Protein AF-A0A9Q0FSE6-F1 (afdb_monomer)

Solvent-accessible surface area (backbone atoms only — not comparable to full-atom values): 4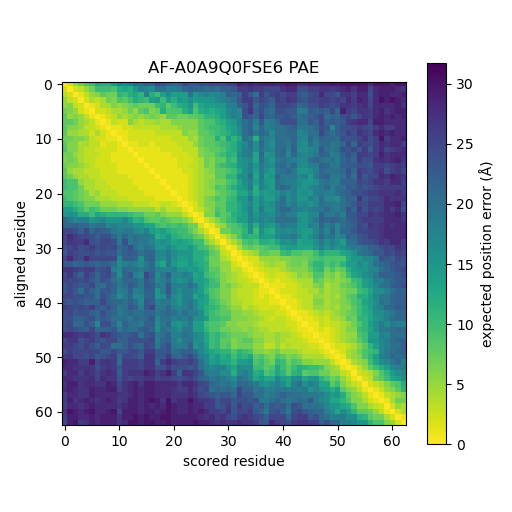282 Å² total; per-residue (Å²): 118,68,66,62,56,53,53,50,54,52,49,54,51,50,51,55,51,50,56,52,50,55,73,68,44,85,65,67,83,79,61,71,57,97,79,38,64,63,41,71,74,73,42,78,91,55,94,86,66,79,90,72,89,73,86,65,89,72,86,71,90,74,125

Organism: NCBI:txid218843

Radius of gyration: 22.54 Å; Cα contacts (8 Å, |Δi|>4): 7; chains: 1; bounding box: 52×51×28 Å

Mean predicted aligned error: 15.32 Å

pLDDT: mean 76.32, std 10.62, range [54.94, 94.25]

Secondary structure (DSSP, 8-state):
-HHHHHHHHHHHHHHHHHHHHHHH--S-TT---TT-HHHHHH-S--TT---------------

Structure (mmCIF, N/CA/C/O backbone):
data_AF-A0A9Q0FSE6-F1
#
_entry.id   AF-A0A9Q0FSE6-F1
#
loop_
_atom_site.group_PDB
_atom_site.id
_atom_site.type_symbol
_atom_site.label_atom_id
_atom_site.label_alt_id
_atom_site.label_comp_id
_atom_site.label_asym_id
_atom_site.label_entity_id
_atom_site.label_seq_id
_atom_site.pdbx_PDB_ins_code
_atom_site.Cartn_x
_atom_site.Cartn_y
_atom_site.Cartn_z
_atom_site.occupancy
_atom_site.B_iso_or_equiv
_atom_site.auth_seq_id
_atom_site.auth_comp_id
_atom_site.auth_asym_id
_atom_site.auth_atom_id
_atom_site.pdbx_PDB_model_num
ATOM 1 N N . MET A 1 1 ? 30.425 7.456 -17.247 1.00 55.88 1 MET A N 1
ATOM 2 C CA . MET A 1 1 ? 30.082 6.812 -15.958 1.00 55.88 1 MET A CA 1
ATOM 3 C C . MET A 1 1 ? 29.659 7.809 -14.872 1.00 55.88 1 MET A C 1
ATOM 5 O O . MET A 1 1 ? 29.121 7.373 -13.869 1.00 55.88 1 MET A O 1
ATOM 9 N N . GLU A 1 2 ? 29.803 9.127 -15.064 1.00 59.81 2 GLU A N 1
ATOM 10 C CA . GLU A 1 2 ? 29.347 10.139 -14.084 1.00 59.81 2 GLU A CA 1
ATOM 11 C C . GLU A 1 2 ? 27.816 10.237 -13.971 1.00 59.81 2 GLU A C 1
ATOM 13 O O . GLU A 1 2 ? 27.278 10.415 -12.882 1.00 59.81 2 GLU A O 1
ATOM 18 N N . TYR A 1 3 ? 27.098 10.024 -1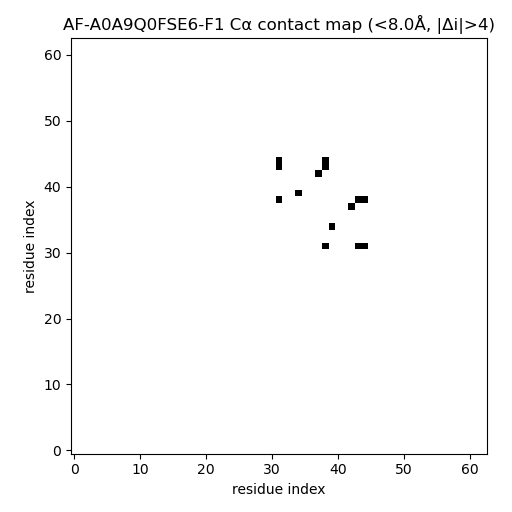5.078 1.00 60.44 3 TYR A N 1
ATOM 19 C CA . TYR A 1 3 ? 25.633 10.057 -15.094 1.00 60.44 3 TYR A CA 1
ATOM 20 C C . TYR A 1 3 ? 24.996 8.953 -14.240 1.00 60.44 3 TYR A C 1
ATOM 22 O O . TYR A 1 3 ? 24.029 9.220 -13.538 1.00 60.44 3 TYR A O 1
ATOM 30 N N . GLN A 1 4 ? 25.551 7.736 -14.233 1.00 60.16 4 GLN A N 1
ATOM 31 C CA . GLN A 1 4 ? 25.025 6.649 -13.394 1.00 60.16 4 GLN A CA 1
ATOM 32 C C . GLN A 1 4 ? 25.166 6.965 -11.902 1.00 60.16 4 GLN A C 1
ATOM 34 O O . GLN A 1 4 ? 24.258 6.678 -11.133 1.00 60.16 4 GLN A O 1
ATOM 39 N N . HIS A 1 5 ? 26.265 7.606 -11.501 1.00 64.19 5 HIS A N 1
ATOM 40 C CA . HIS A 1 5 ? 26.495 7.977 -10.106 1.00 64.19 5 HIS A CA 1
ATOM 41 C C . HIS A 1 5 ? 25.546 9.096 -9.641 1.00 64.19 5 HIS A C 1
ATOM 43 O O . HIS A 1 5 ? 25.063 9.070 -8.513 1.00 64.19 5 HIS A O 1
ATOM 49 N N . CYS A 1 6 ? 25.237 10.048 -10.528 1.00 71.81 6 CYS A N 1
ATOM 50 C CA . CYS A 1 6 ? 24.296 11.136 -10.254 1.00 71.81 6 CYS A CA 1
ATOM 51 C C . CYS A 1 6 ? 22.852 10.624 -10.088 1.00 71.81 6 CYS A C 1
ATOM 53 O O . CYS A 1 6 ? 22.168 10.988 -9.135 1.00 71.81 6 CYS A O 1
ATOM 55 N N . TRP A 1 7 ? 22.421 9.704 -10.958 1.00 76.56 7 TRP A N 1
ATOM 56 C CA . TRP A 1 7 ? 21.092 9.085 -10.884 1.00 76.56 7 TRP A CA 1
ATOM 57 C C . TRP A 1 7 ? 20.901 8.213 -9.638 1.00 76.56 7 TRP A C 1
ATOM 59 O O . TRP A 1 7 ? 19.830 8.223 -9.038 1.00 76.56 7 TRP A O 1
ATOM 69 N N . VAL A 1 8 ? 21.934 7.476 -9.221 1.00 82.56 8 VAL A N 1
ATOM 70 C CA . VAL A 1 8 ? 21.876 6.668 -7.991 1.00 82.56 8 VAL A CA 1
ATOM 71 C C . VAL A 1 8 ? 21.726 7.564 -6.759 1.00 82.56 8 VAL A C 1
ATOM 73 O O . VAL A 1 8 ? 20.865 7.301 -5.924 1.00 82.56 8 VAL A O 1
ATOM 76 N N . ALA A 1 9 ? 22.471 8.670 -6.687 1.00 86.06 9 ALA A N 1
ATOM 77 C CA . ALA A 1 9 ? 22.348 9.627 -5.587 1.00 86.06 9 ALA A CA 1
ATOM 78 C C . ALA A 1 9 ? 20.954 10.285 -5.520 1.00 86.06 9 ALA A C 1
ATOM 80 O O . ALA A 1 9 ? 20.422 10.529 -4.435 1.00 86.06 9 ALA A O 1
ATOM 81 N N . GLU A 1 10 ? 20.336 10.557 -6.672 1.00 89.38 10 GLU A N 1
ATOM 82 C CA . GLU A 1 10 ? 18.982 11.113 -6.736 1.00 89.38 10 GLU A CA 1
ATOM 83 C C . GLU A 1 10 ? 17.919 10.108 -6.262 1.00 89.38 10 GLU A C 1
ATOM 85 O O . GLU A 1 10 ? 17.004 10.475 -5.518 1.00 89.38 10 GLU A O 1
ATOM 90 N N . LEU A 1 11 ? 18.078 8.827 -6.608 1.00 87.81 11 LEU A N 1
ATOM 91 C CA . LEU A 1 11 ? 17.208 7.746 -6.136 1.00 87.81 11 LEU A CA 1
ATOM 92 C C . LEU A 1 11 ? 17.319 7.525 -4.622 1.00 87.81 11 LEU A C 1
ATOM 94 O O . LEU A 1 11 ? 16.295 7.405 -3.948 1.00 87.81 11 LEU A O 1
ATOM 98 N N . GLU A 1 12 ? 18.534 7.537 -4.070 1.00 92.00 12 GLU A N 1
ATOM 99 C CA . GLU A 1 12 ? 18.763 7.421 -2.622 1.00 92.00 12 GLU A CA 1
ATOM 100 C C . GLU A 1 12 ? 18.117 8.583 -1.849 1.00 92.00 12 GLU A C 1
ATOM 102 O O . GLU A 1 12 ? 17.515 8.392 -0.786 1.00 92.00 12 GLU A O 1
ATOM 107 N N . LEU A 1 13 ? 18.178 9.799 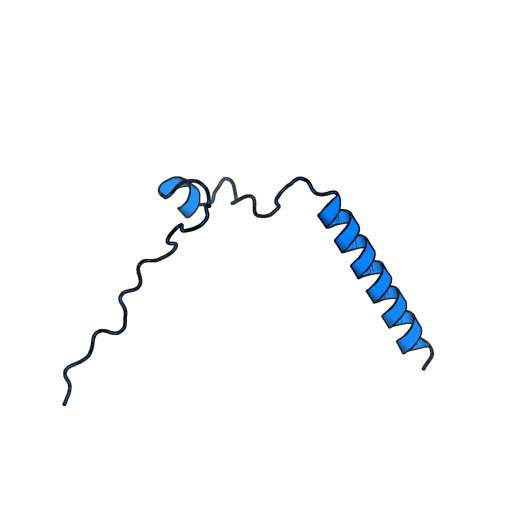-2.402 1.00 93.81 13 LEU A N 1
ATOM 108 C CA . LEU A 1 13 ? 17.545 10.977 -1.811 1.00 93.81 13 LEU A CA 1
ATOM 109 C C . LEU A 1 13 ? 16.012 10.877 -1.820 1.00 93.81 13 LEU A C 1
ATOM 111 O O . LEU A 1 13 ? 15.361 11.258 -0.843 1.00 93.81 13 LEU A O 1
ATOM 115 N N . LEU A 1 14 ? 15.434 10.378 -2.913 1.00 94.25 14 LEU A N 1
ATOM 116 C CA . LEU A 1 14 ? 13.997 10.136 -3.048 1.00 94.25 14 LEU A CA 1
ATOM 117 C C . LEU A 1 14 ? 13.507 9.089 -2.048 1.00 94.25 14 LEU A C 1
ATOM 119 O O . LEU A 1 14 ? 12.526 9.339 -1.346 1.00 94.25 14 LEU A O 1
ATOM 123 N N . GLN A 1 15 ? 14.220 7.968 -1.926 1.00 93.25 15 GLN A N 1
ATOM 124 C CA . GLN A 1 15 ? 13.891 6.915 -0.969 1.00 93.25 15 GLN A CA 1
ATOM 125 C C . GLN A 1 15 ? 13.845 7.465 0.461 1.00 93.25 15 GLN A C 1
ATOM 127 O O . GLN A 1 15 ? 12.840 7.312 1.155 1.00 93.25 15 GLN A O 1
ATOM 132 N N . LYS A 1 16 ? 14.890 8.188 0.874 1.00 92.62 16 LYS A N 1
ATOM 133 C CA . LYS A 1 16 ? 14.973 8.762 2.222 1.00 92.62 16 LYS A CA 1
ATOM 134 C C . LYS A 1 16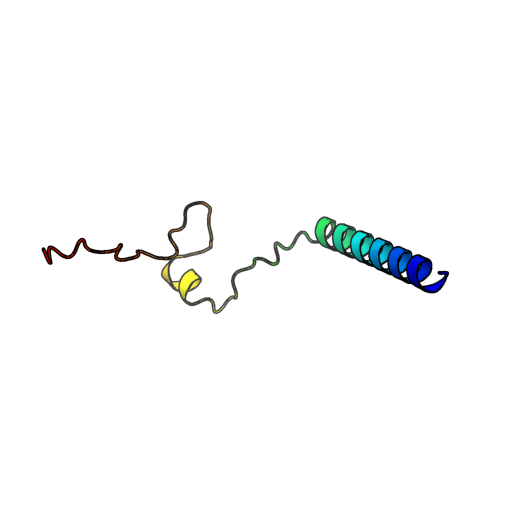 ? 13.846 9.759 2.510 1.00 92.62 16 LYS A C 1
ATOM 136 O O . LYS A 1 16 ? 13.326 9.802 3.624 1.00 92.62 16 LYS A O 1
ATOM 141 N N . LYS A 1 17 ? 13.445 10.557 1.514 1.00 92.81 17 LYS A N 1
ATOM 142 C CA . LYS A 1 17 ? 12.311 11.488 1.639 1.00 92.81 17 LYS A CA 1
ATOM 143 C C . LYS A 1 17 ? 10.979 10.757 1.803 1.00 92.81 17 LYS A C 1
ATOM 145 O O . LYS A 1 17 ? 10.163 11.192 2.611 1.00 92.81 17 LYS A O 1
ATOM 150 N N . ILE A 1 18 ? 10.771 9.658 1.076 1.00 90.69 18 ILE A N 1
ATOM 151 C CA . ILE A 1 18 ? 9.564 8.830 1.198 1.00 90.69 18 ILE A CA 1
ATOM 152 C C . ILE A 1 18 ? 9.515 8.172 2.577 1.00 90.69 18 ILE A C 1
ATOM 154 O O . ILE A 1 18 ? 8.499 8.270 3.254 1.00 90.69 18 ILE A O 1
ATOM 158 N N . GLU A 1 19 ? 10.612 7.573 3.041 1.00 89.12 19 GLU A N 1
ATOM 159 C CA . GLU A 1 19 ? 10.684 6.949 4.370 1.00 89.12 19 GLU A CA 1
ATOM 160 C C . GLU A 1 19 ? 10.391 7.950 5.498 1.00 89.12 19 GLU A C 1
ATOM 162 O O . GLU A 1 19 ? 9.663 7.640 6.446 1.00 89.12 19 GLU A O 1
ATOM 167 N N . GLN A 1 20 ? 10.908 9.176 5.376 1.00 89.75 20 GLN A N 1
ATOM 168 C CA . GLN A 1 20 ? 10.636 10.248 6.329 1.00 89.75 20 GLN A CA 1
ATOM 169 C C . GLN A 1 20 ? 9.169 10.696 6.289 1.00 89.75 20 GLN A C 1
ATOM 171 O O . GLN A 1 20 ? 8.560 10.856 7.347 1.00 89.75 20 GLN A O 1
ATOM 176 N N . ALA A 1 21 ? 8.593 10.869 5.097 1.00 85.88 21 ALA A N 1
ATOM 177 C CA . ALA A 1 21 ? 7.186 11.226 4.93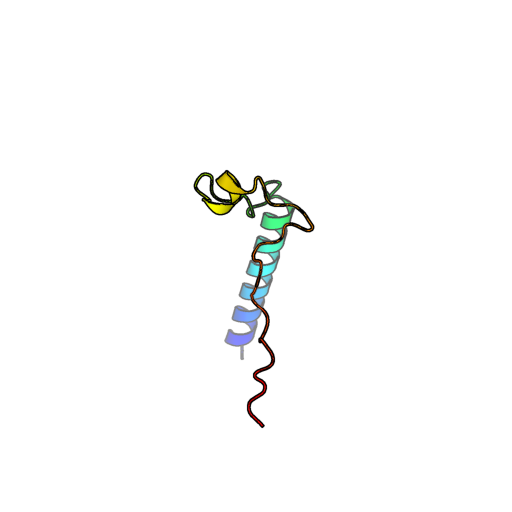2 1.00 85.88 21 ALA A CA 1
ATOM 178 C C . ALA A 1 21 ? 6.258 10.132 5.485 1.00 85.88 21 ALA A C 1
ATOM 180 O O . ALA A 1 21 ? 5.316 10.438 6.208 1.00 85.88 21 ALA A O 1
ATOM 181 N N . MET A 1 22 ? 6.577 8.862 5.233 1.00 79.75 22 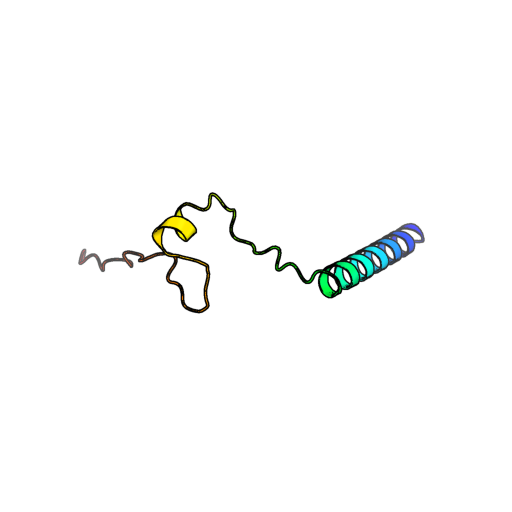MET A N 1
ATOM 182 C CA . MET A 1 22 ? 5.845 7.704 5.751 1.00 79.75 22 MET A CA 1
ATOM 183 C C . MET A 1 22 ? 5.920 7.608 7.277 1.00 79.75 22 MET A C 1
ATOM 185 O O . MET A 1 22 ? 4.915 7.339 7.921 1.00 79.75 22 MET A O 1
ATOM 189 N N . SER A 1 23 ? 7.089 7.869 7.871 1.00 81.00 23 SER A N 1
ATOM 190 C CA . SER A 1 23 ? 7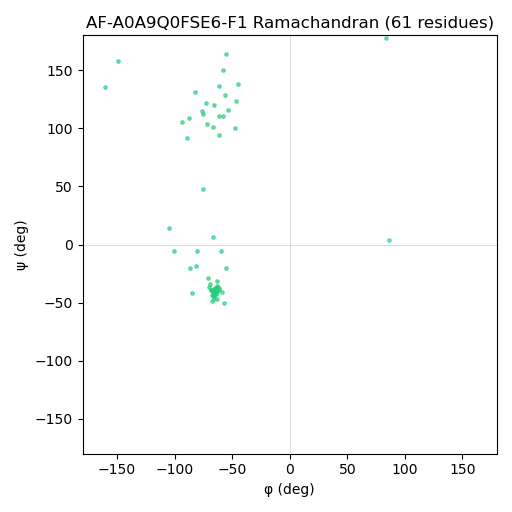.266 7.846 9.333 1.00 81.00 23 SER A CA 1
ATOM 191 C C . SER A 1 23 ? 6.569 9.014 10.038 1.00 81.00 23 SER A C 1
ATOM 193 O O . SER A 1 23 ? 6.198 8.903 11.205 1.00 81.00 23 SER A O 1
ATOM 195 N N . GLN A 1 24 ? 6.423 10.152 9.351 1.00 78.12 24 GLN A N 1
ATOM 196 C CA . GLN A 1 24 ? 5.702 11.326 9.850 1.00 78.12 24 GLN A CA 1
ATOM 197 C C . GLN A 1 24 ? 4.198 11.267 9.560 1.00 78.12 24 GLN A C 1
ATOM 199 O O . GLN A 1 24 ? 3.424 11.950 10.234 1.00 78.12 24 GLN A O 1
ATOM 204 N N . SER A 1 25 ? 3.774 10.453 8.591 1.00 73.88 25 SER A N 1
ATOM 205 C CA . SER A 1 25 ? 2.365 10.201 8.326 1.00 73.88 25 SER A CA 1
ATOM 206 C C . SER A 1 25 ? 1.778 9.333 9.436 1.00 73.88 25 SER A C 1
ATOM 208 O O . SER A 1 25 ? 1.977 8.125 9.502 1.00 73.88 25 SER A O 1
ATOM 210 N N . THR A 1 26 ? 1.022 9.961 10.334 1.00 62.53 26 THR A N 1
ATOM 211 C CA . THR A 1 26 ? 0.137 9.266 11.285 1.00 62.53 26 THR A CA 1
ATOM 212 C C . THR A 1 26 ? -1.185 8.851 10.641 1.00 62.53 26 THR A C 1
ATOM 214 O O . THR A 1 26 ? -2.008 8.181 11.266 1.00 62.53 26 THR A O 1
ATOM 217 N N . VAL A 1 27 ? -1.397 9.272 9.392 1.00 61.53 27 VAL A N 1
ATOM 218 C CA . VAL A 1 27 ? -2.544 8.913 8.576 1.00 61.53 27 VAL A CA 1
ATOM 219 C C . VAL A 1 27 ? -2.188 7.613 7.873 1.00 61.53 27 VAL A C 1
ATOM 221 O O . VAL A 1 27 ? -1.354 7.590 6.971 1.00 61.53 27 VAL A O 1
ATOM 224 N N . ASP A 1 28 ? -2.819 6.521 8.295 1.00 62.50 28 ASP A N 1
ATOM 225 C CA . ASP A 1 28 ? -2.845 5.303 7.495 1.00 62.50 28 ASP A CA 1
ATOM 226 C C . ASP A 1 28 ? -3.554 5.631 6.179 1.00 62.50 28 ASP A C 1
ATOM 228 O O . ASP A 1 28 ? -4.777 5.612 6.124 1.00 62.50 28 ASP A O 1
ATOM 232 N N . GLU A 1 29 ? -2.814 5.981 5.123 1.00 54.94 29 GLU A N 1
ATOM 233 C CA . GLU A 1 29 ? -3.367 6.285 3.793 1.00 54.94 29 GLU A CA 1
ATOM 234 C C . GLU A 1 29 ? -4.139 5.102 3.186 1.00 54.94 29 GLU A C 1
ATOM 236 O O . GLU A 1 29 ? -4.822 5.263 2.175 1.00 54.94 29 GLU A O 1
ATOM 241 N N . SER A 1 30 ? -4.134 3.935 3.844 1.00 61.38 30 SER A N 1
ATOM 242 C CA . SER A 1 30 ? -5.108 2.875 3.597 1.00 61.38 30 SER A CA 1
ATOM 243 C C . SER A 1 30 ? -6.545 3.243 4.007 1.00 61.38 30 SER A C 1
ATOM 245 O O . SER A 1 30 ? -7.424 2.384 3.896 1.00 61.38 30 SER A O 1
ATOM 247 N N . ILE A 1 31 ? -6.825 4.501 4.414 1.00 59.00 31 ILE A N 1
ATOM 248 C CA . ILE A 1 31 ? -8.184 5.018 4.644 1.00 59.00 31 ILE A CA 1
ATOM 249 C C . ILE A 1 31 ? -9.057 4.639 3.453 1.00 59.00 31 ILE A C 1
ATOM 251 O O . ILE A 1 31 ? -9.062 5.268 2.394 1.00 59.00 31 ILE A O 1
ATOM 255 N N . VAL A 1 32 ? -9.828 3.581 3.676 1.00 68.19 32 VAL A N 1
ATOM 256 C CA . VAL A 1 32 ? -10.880 3.111 2.801 1.00 68.19 32 VAL A CA 1
ATOM 257 C C . VAL A 1 32 ? -11.704 4.328 2.401 1.00 68.19 32 VAL A C 1
ATOM 259 O O . VAL A 1 32 ? -12.176 5.064 3.271 1.00 68.19 32 VAL A O 1
ATOM 262 N N . SER A 1 33 ? -11.829 4.559 1.089 1.00 72.75 33 SER A N 1
ATOM 263 C CA . SER A 1 33 ? -12.568 5.703 0.555 1.00 72.75 33 SER A CA 1
ATOM 264 C C . SER A 1 33 ? -13.901 5.858 1.297 1.00 72.75 33 SER A C 1
ATOM 266 O O . SER A 1 33 ? -14.591 4.855 1.502 1.00 72.75 33 SER A O 1
ATOM 268 N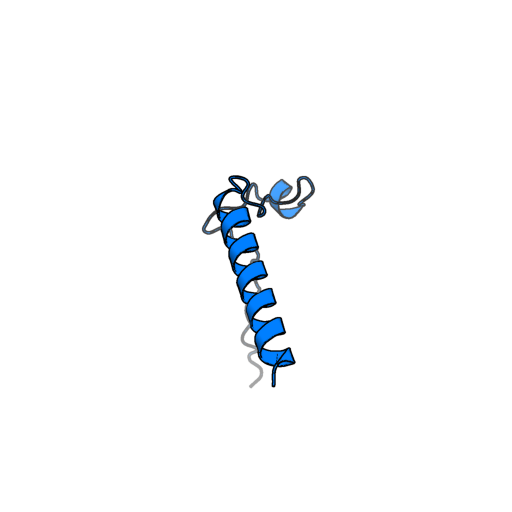 N . PRO A 1 34 ? -14.335 7.083 1.653 1.00 69.06 34 PRO A N 1
ATOM 269 C CA . PRO A 1 34 ? -15.638 7.302 2.291 1.00 69.06 34 PRO A CA 1
ATOM 270 C C . PRO A 1 34 ? -16.812 6.726 1.482 1.00 69.06 34 PRO A C 1
ATOM 272 O O . PRO A 1 34 ? -17.902 6.503 2.011 1.00 69.06 34 PRO A O 1
ATOM 275 N N . ASN A 1 35 ? -16.589 6.492 0.185 1.00 80.25 35 ASN A N 1
ATOM 276 C CA . ASN A 1 35 ? -17.543 5.905 -0.745 1.00 80.25 35 ASN A CA 1
ATOM 277 C C . ASN A 1 35 ? -17.257 4.446 -1.107 1.00 80.25 35 ASN A C 1
ATOM 279 O O . ASN A 1 35 ? -17.871 3.941 -2.044 1.00 80.25 35 ASN A O 1
ATOM 283 N N . ASP A 1 36 ? -16.387 3.754 -0.377 1.00 81.94 36 ASP A N 1
ATOM 284 C CA . ASP A 1 36 ? -16.213 2.318 -0.552 1.00 81.94 36 ASP A CA 1
ATOM 285 C C . ASP A 1 36 ? -17.523 1.586 -0.234 1.00 81.94 36 ASP A C 1
ATOM 287 O O . ASP A 1 36 ? -17.982 1.528 0.910 1.00 81.94 36 ASP A O 1
ATOM 291 N N . VAL A 1 37 ? -18.141 1.035 -1.276 1.00 82.25 37 VAL A N 1
ATOM 292 C CA . VAL A 1 37 ? -19.393 0.283 -1.171 1.00 82.25 37 VAL A CA 1
ATOM 293 C C . VAL A 1 37 ? -19.185 -0.960 -0.309 1.00 82.25 37 VAL A C 1
ATOM 295 O O . VAL A 1 37 ? -20.062 -1.310 0.479 1.00 82.25 37 VAL A O 1
ATOM 298 N N . VAL A 1 38 ? -18.007 -1.584 -0.396 1.00 80.06 38 VAL A N 1
ATOM 299 C CA . VAL A 1 38 ? -17.676 -2.777 0.385 1.00 80.06 38 VAL A CA 1
ATOM 300 C C . VAL A 1 38 ? -17.577 -2.418 1.865 1.00 80.06 38 VAL A C 1
ATOM 302 O O . VAL A 1 38 ? -18.226 -3.059 2.685 1.00 80.06 38 VAL A O 1
ATOM 305 N N . GLY A 1 39 ? -16.854 -1.354 2.216 1.00 80.44 39 GLY A N 1
ATOM 306 C CA . GLY A 1 39 ? -16.757 -0.840 3.582 1.00 80.44 39 GLY A CA 1
ATOM 307 C C . GLY A 1 39 ? -18.083 -0.344 4.168 1.00 80.44 39 GLY A C 1
ATOM 308 O O . GLY A 1 39 ? -18.308 -0.486 5.369 1.00 80.44 39 GLY A O 1
ATOM 309 N N . LYS A 1 40 ? -18.996 0.185 3.3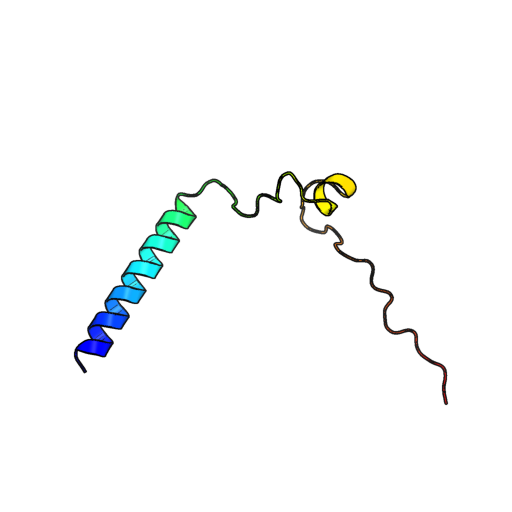42 1.00 82.62 40 LYS A N 1
ATOM 310 C CA . LYS A 1 40 ? -20.354 0.557 3.783 1.00 82.62 40 LYS A CA 1
ATOM 311 C C . LYS A 1 40 ? -21.209 -0.657 4.141 1.00 82.62 40 LYS A C 1
ATOM 313 O O . LYS A 1 40 ? -21.972 -0.589 5.098 1.00 82.62 40 LYS A O 1
ATOM 318 N N . VAL A 1 41 ? -21.096 -1.745 3.379 1.00 82.38 41 VAL A N 1
ATOM 319 C CA . VAL A 1 41 ? -21.909 -2.958 3.575 1.00 82.38 41 VAL A CA 1
ATOM 320 C C . VAL A 1 41 ? -21.301 -3.888 4.627 1.00 82.38 41 VAL A C 1
ATOM 322 O O . VAL A 1 41 ? -22.026 -4.430 5.454 1.00 82.38 41 VAL A O 1
ATOM 325 N N . LEU A 1 42 ? -19.978 -4.068 4.614 1.00 80.50 42 LEU A N 1
ATOM 326 C CA . LEU A 1 42 ? -19.260 -5.023 5.468 1.00 80.50 42 LEU A CA 1
ATOM 327 C C . LEU A 1 42 ? -18.586 -4.378 6.689 1.00 80.50 42 LEU A C 1
ATOM 329 O O . LEU A 1 42 ? -18.037 -5.089 7.527 1.00 80.50 42 LEU A O 1
ATOM 333 N N . GLY A 1 43 ? -18.611 -3.050 6.806 1.00 82.31 43 GLY A N 1
ATOM 334 C CA . GLY A 1 43 ? -17.890 -2.315 7.843 1.00 82.31 43 GLY A CA 1
ATOM 335 C C . GLY A 1 43 ? -16.420 -2.052 7.491 1.00 82.31 43 GLY A C 1
ATOM 336 O O . GLY A 1 43 ? -15.919 -2.448 6.434 1.00 82.31 43 GLY A O 1
ATOM 337 N N . LYS A 1 44 ? -15.717 -1.338 8.382 1.00 80.88 44 LYS A N 1
ATOM 338 C CA . LYS A 1 44 ? -14.306 -0.955 8.194 1.00 80.88 44 LYS A CA 1
ATOM 339 C C . LYS A 1 44 ? -13.407 -2.178 7.989 1.00 80.88 44 LYS A C 1
ATOM 341 O O . LYS A 1 44 ? -13.684 -3.256 8.507 1.00 80.88 44 LYS A O 1
ATOM 346 N N . GLU A 1 45 ? -12.325 -1.986 7.236 1.00 81.00 45 GLU A N 1
ATOM 347 C CA . GLU A 1 45 ? -11.330 -3.037 7.032 1.00 81.00 45 GLU A CA 1
ATOM 348 C C . GLU A 1 45 ? -10.693 -3.453 8.364 1.00 81.00 45 GLU A C 1
ATOM 350 O O . GLU A 1 45 ? -10.369 -2.604 9.194 1.00 81.00 45 GLU A O 1
ATOM 355 N N . HIS A 1 46 ? -10.538 -4.761 8.570 1.00 83.00 46 HIS A N 1
ATOM 356 C CA . HIS A 1 46 ? -9.907 -5.328 9.757 1.00 83.00 46 HIS A CA 1
ATOM 357 C C . HIS A 1 46 ? -9.199 -6.642 9.419 1.00 83.00 46 HIS A C 1
ATOM 359 O O . HIS A 1 46 ? -9.527 -7.320 8.442 1.00 83.00 46 HIS A O 1
ATOM 365 N N . SER A 1 47 ? -8.231 -7.035 10.252 1.00 81.81 47 SER A N 1
ATOM 366 C CA . SER A 1 47 ? -7.547 -8.320 10.083 1.00 81.81 47 SER A CA 1
ATOM 367 C C . SER A 1 47 ? -8.565 -9.468 10.089 1.00 81.81 47 SER A C 1
ATOM 369 O O . SER A 1 47 ? -9.428 -9.531 10.968 1.00 81.81 47 SER A O 1
ATOM 371 N N . GLY A 1 48 ? -8.503 -10.336 9.076 1.00 82.44 48 GLY A N 1
ATOM 372 C CA . GLY A 1 48 ? -9.428 -11.459 8.895 1.00 82.44 48 GLY A CA 1
ATOM 373 C C . GLY A 1 48 ? -10.730 -11.149 8.145 1.00 82.44 48 GLY A C 1
ATOM 374 O O . GLY A 1 48 ? -11.558 -12.049 8.010 1.00 82.44 48 GLY A O 1
ATOM 375 N N . ARG A 1 49 ? -10.941 -9.927 7.631 1.00 83.44 49 ARG A N 1
ATOM 376 C CA . ARG A 1 49 ? -12.123 -9.629 6.804 1.00 83.44 49 ARG A CA 1
ATOM 377 C C . ARG A 1 49 ? -12.073 -10.418 5.491 1.00 83.44 49 ARG A C 1
ATOM 379 O O . ARG A 1 49 ? -11.166 -10.254 4.675 1.00 83.44 49 ARG A O 1
ATOM 386 N N . VAL A 1 50 ? -13.079 -11.261 5.264 1.00 77.12 50 VAL A N 1
ATOM 387 C CA . VAL A 1 50 ? -13.228 -12.021 4.016 1.00 77.12 50 VAL A CA 1
ATOM 388 C C . VAL A 1 50 ? -13.718 -11.073 2.923 1.00 77.12 50 VAL A C 1
ATOM 390 O O . VAL A 1 50 ? -14.841 -10.582 2.978 1.00 77.12 50 VAL A O 1
ATOM 393 N N . ARG A 1 51 ? -12.873 -10.805 1.923 1.00 76.81 51 ARG A N 1
ATOM 394 C CA . ARG A 1 51 ? -13.218 -9.922 0.793 1.00 76.81 51 ARG A CA 1
ATOM 395 C C . ARG A 1 51 ? -14.030 -10.625 -0.298 1.00 76.81 51 ARG A C 1
ATOM 397 O O . ARG A 1 51 ? -14.659 -9.964 -1.118 1.00 76.81 51 ARG A O 1
ATOM 404 N N . CYS A 1 52 ? -14.019 -11.954 -0.317 1.00 71.69 52 CYS A N 1
ATOM 405 C CA . CYS A 1 52 ? -14.705 -12.750 -1.324 1.00 71.69 52 CYS A CA 1
ATOM 406 C C . CYS A 1 52 ? -14.930 -14.185 -0.831 1.00 71.69 52 CYS A C 1
ATOM 408 O O . CYS A 1 52 ? -14.025 -14.820 -0.294 1.00 71.69 52 CYS A O 1
ATOM 410 N N . LEU A 1 53 ? -16.141 -14.702 -1.051 1.00 71.25 53 LEU A N 1
ATOM 411 C CA . LEU A 1 53 ? -16.420 -16.135 -1.029 1.00 71.25 53 LEU A CA 1
ATOM 412 C C . LEU A 1 53 ? -16.287 -16.621 -2.478 1.00 71.25 53 LEU A C 1
ATOM 414 O O . LEU A 1 53 ? -17.122 -16.298 -3.320 1.00 71.25 53 LEU A O 1
ATOM 418 N N . GLY A 1 54 ? -15.198 -17.315 -2.802 1.00 76.75 54 GLY A N 1
ATOM 419 C CA . GLY A 1 54 ? -15.032 -17.920 -4.122 1.00 76.75 54 GLY A CA 1
ATOM 420 C C . GLY A 1 54 ? -15.766 -19.255 -4.186 1.00 76.75 54 GLY A C 1
ATOM 421 O O . GLY A 1 54 ? -15.578 -20.096 -3.308 1.00 76.75 54 GLY A O 1
ATOM 422 N N . LEU A 1 55 ? -16.561 -19.486 -5.233 1.00 72.25 55 LEU A N 1
ATOM 423 C CA . LEU A 1 55 ? -16.894 -20.853 -5.631 1.00 72.25 55 LEU A CA 1
ATOM 424 C C . LEU A 1 55 ? -15.586 -21.475 -6.126 1.00 72.25 55 LEU A C 1
ATOM 426 O O . LEU A 1 55 ? -15.114 -21.152 -7.215 1.00 72.25 55 LEU A O 1
ATOM 430 N N . GLY A 1 56 ? -14.945 -22.288 -5.285 1.00 74.06 56 GLY A N 1
ATOM 431 C CA . GLY A 1 56 ? -13.779 -23.066 -5.694 1.00 74.06 56 GLY A CA 1
ATOM 432 C C . GLY A 1 56 ? -14.102 -23.923 -6.922 1.00 74.06 56 GLY A C 1
ATOM 433 O O . GLY A 1 56 ? -15.271 -24.136 -7.256 1.00 74.06 56 GLY A O 1
ATOM 434 N N . ALA A 1 57 ? -13.072 -24.427 -7.604 1.00 70.00 57 ALA A N 1
ATOM 435 C CA . ALA A 1 57 ? -13.277 -25.341 -8.722 1.00 70.00 57 ALA A CA 1
ATOM 436 C C . ALA A 1 57 ? -14.149 -26.521 -8.261 1.00 70.00 57 ALA A C 1
ATOM 438 O O . ALA A 1 57 ? -13.762 -27.282 -7.375 1.00 70.00 57 ALA A O 1
ATOM 439 N N . THR A 1 58 ? -15.347 -26.640 -8.837 1.00 69.44 58 THR A N 1
ATOM 440 C CA . THR A 1 58 ? -16.210 -27.802 -8.615 1.00 69.44 58 THR A CA 1
ATOM 441 C C . THR A 1 58 ? -15.586 -28.962 -9.381 1.00 69.44 58 THR A C 1
ATOM 443 O O . THR A 1 58 ? -15.397 -28.823 -10.591 1.00 69.44 58 THR A O 1
ATOM 446 N N . PRO A 1 59 ? -15.236 -30.087 -8.733 1.00 66.56 59 PRO A N 1
ATOM 447 C CA . PRO A 1 59 ? -14.772 -31.262 -9.453 1.00 66.56 59 PRO A CA 1
ATOM 448 C C . PRO A 1 59 ? -15.853 -31.689 -10.452 1.00 66.56 59 PRO A C 1
ATOM 450 O O . PRO A 1 59 ? -16.941 -32.113 -10.066 1.00 66.56 59 PRO A O 1
ATOM 453 N N . SER A 1 60 ? -15.573 -31.523 -11.743 1.00 69.62 60 SER A N 1
ATOM 454 C CA . SER A 1 60 ? -16.406 -32.050 -12.819 1.00 69.62 60 SER A CA 1
ATOM 455 C C . SER A 1 60 ? -16.142 -33.545 -12.913 1.00 69.62 60 SER A C 1
ATOM 457 O O . SER A 1 60 ? -15.027 -33.946 -13.242 1.00 69.62 60 SER A O 1
ATOM 459 N N . ASN A 1 61 ? -17.149 -34.374 -12.632 1.00 68.81 61 ASN A N 1
ATOM 460 C CA . ASN A 1 61 ? -17.088 -35.820 -12.861 1.00 68.81 61 ASN A CA 1
ATOM 461 C C . ASN A 1 61 ? -17.242 -36.169 -14.355 1.00 68.81 61 ASN A C 1
ATOM 463 O O . ASN A 1 61 ? -18.069 -36.992 -14.745 1.00 68.81 61 ASN A O 1
ATOM 467 N N . THR A 1 62 ? -16.499 -35.482 -15.212 1.00 59.41 62 THR A N 1
ATOM 468 C CA . THR A 1 62 ? -16.325 -35.894 -16.602 1.00 59.41 62 THR A CA 1
ATOM 469 C C . THR A 1 62 ? -15.124 -36.823 -16.635 1.00 59.41 62 THR A C 1
ATOM 471 O O . THR A 1 62 ? -13.987 -36.351 -16.681 1.00 59.41 62 THR A O 1
ATOM 474 N N . TYR A 1 63 ? -15.417 -38.119 -16.498 1.00 65.56 63 TYR A N 1
ATOM 475 C CA . TYR A 1 63 ? -14.521 -39.220 -16.854 1.00 65.56 63 TYR A CA 1
ATOM 476 C C . TYR A 1 63 ? -14.082 -39.127 -18.317 1.00 65.56 63 TYR A C 1
ATOM 478 O O . TYR A 1 63 ? -14.903 -38.665 -19.146 1.00 65.56 63 TYR A O 1
#

Foldseek 3Di:
DVVVVVVVVVVVVVVVVVVVVVVVPPDPPVPDPPPNPCCVVQNDDDPPDDPDDDPPDDPDPPD

Sequence (63 aa):
MEYQHCWVAELELLQKKIEQAMSQSTVDESIVSPNDVVGKVLGKEHSGRVRCLGLGATPSNTY